Protein AF-A0AA36MGG3-F1 (afdb_monomer)

Sequence (172 aa):
MAKVTWKDVICCWPKLLTGRACCFWNVVCCPFVLCIWACSIYCCGCVRVYLNRGLYKFCCCLCRAFNCCWMYKDKDFPPEDSSLGDVKGDSAAGDRNEGQKFAGKVHWRRCIQFPLTEDDKGKKRKVQLFGDDVDSRDICQGGLGDCWLLAAIACLAEHEGAIEAVFRRQRR

Solvent-accessible surface area (backbone atoms only — not comparable to full-atom values): 11206 Å² total; per-residue (Å²): 133,85,83,82,53,75,67,66,74,68,71,32,66,81,34,50,85,73,68,69,32,58,72,69,58,40,65,73,44,40,70,58,52,51,50,51,51,49,43,47,58,55,51,50,46,49,50,51,53,52,49,52,55,48,48,55,50,49,55,50,48,51,26,59,73,68,71,52,69,85,68,90,74,55,81,93,60,44,94,49,70,78,65,69,50,84,80,66,89,55,84,70,59,70,90,62,63,94,77,77,53,82,86,65,86,84,76,86,74,58,77,87,75,55,90,59,58,59,45,101,83,71,47,67,53,72,92,65,96,64,70,97,66,72,51,45,85,77,67,74,88,68,99,61,71,50,59,72,57,53,52,53,52,30,64,38,27,76,39,87,66,50,59,64,62,76,45,88,73,76,82,127

Foldseek 3Di:
DDDDDPVLQPPCVVVQLVLNHDPVSVVVCVVVSVVVVCCCVPVVVVVVVVVVVVVVVVVVVVCVVVVNPPDDADPVQGPDVVNVPPQDDDCPPPPPDRPPDVPDDDDDDDPQPDQADADPVRHGDDDDPADPAQALVVQDDDPDPCVVVSVVVRVQSVDGCSVVVVDPDDPD

Radius of gyration: 31.39 Å; Cα contacts (8 Å, |Δi|>4): 76; chains: 1; bounding box: 64×43×87 Å

Structure (mmCIF, N/CA/C/O backbone):
data_AF-A0AA36MGG3-F1
#
_entry.id   AF-A0AA36MGG3-F1
#
loop_
_atom_site.group_PDB
_atom_site.id
_atom_site.type_symbol
_atom_site.label_atom_id
_atom_site.label_alt_id
_atom_site.label_comp_id
_atom_site.label_asym_id
_atom_site.label_entity_id
_atom_site.label_seq_id
_atom_site.pdbx_PDB_ins_code
_atom_site.Cartn_x
_atom_site.Cartn_y
_atom_site.Cartn_z
_atom_site.occupancy
_atom_site.B_iso_or_equiv
_atom_site.auth_seq_id
_atom_site.auth_comp_id
_atom_site.auth_asym_id
_atom_site.auth_atom_id
_atom_site.pdbx_PDB_model_num
ATOM 1 N N . MET A 1 1 ? 26.688 0.603 -62.521 1.00 38.88 1 MET A N 1
ATOM 2 C CA . MET A 1 1 ? 27.105 1.548 -61.461 1.00 38.88 1 MET A CA 1
ATOM 3 C C . MET A 1 1 ? 26.319 2.836 -61.651 1.00 38.88 1 MET A C 1
ATOM 5 O O . MET A 1 1 ? 26.497 3.487 -62.673 1.00 38.88 1 MET A O 1
ATOM 9 N N . ALA A 1 2 ? 25.379 3.146 -60.756 1.00 47.66 2 ALA A N 1
ATOM 10 C CA . ALA A 1 2 ? 24.594 4.377 -60.851 1.00 47.66 2 ALA A CA 1
ATOM 11 C C . ALA A 1 2 ? 25.510 5.588 -60.602 1.00 47.66 2 ALA A C 1
ATOM 13 O O . ALA A 1 2 ? 26.257 5.602 -59.624 1.00 47.66 2 ALA A O 1
ATOM 14 N N . LYS A 1 3 ? 25.490 6.577 -61.506 1.00 48.44 3 LYS A N 1
ATOM 15 C CA . LYS A 1 3 ? 26.246 7.827 -61.354 1.00 48.44 3 LYS A CA 1
ATOM 16 C C . LYS A 1 3 ? 25.627 8.622 -60.204 1.00 48.44 3 LYS A C 1
ATOM 18 O O . LYS A 1 3 ? 24.559 9.199 -60.365 1.00 48.44 3 LYS A O 1
ATOM 23 N N . VAL A 1 4 ? 26.283 8.607 -59.047 1.00 57.34 4 VAL A N 1
ATOM 24 C CA . VAL A 1 4 ? 25.894 9.403 -57.878 1.00 57.34 4 VAL A CA 1
ATOM 25 C C . VAL A 1 4 ? 26.122 10.878 -58.207 1.00 57.34 4 VAL A C 1
ATOM 27 O O . VAL A 1 4 ? 27.249 11.297 -58.469 1.00 57.34 4 VAL A O 1
ATOM 30 N N . THR A 1 5 ? 25.049 11.662 -58.242 1.00 64.94 5 THR A N 1
ATOM 31 C CA . THR A 1 5 ? 25.081 13.099 -58.525 1.00 64.94 5 THR A CA 1
ATOM 32 C C . THR A 1 5 ? 25.482 13.900 -57.281 1.00 64.94 5 THR A C 1
ATOM 34 O O . THR A 1 5 ? 25.052 13.605 -56.170 1.00 64.94 5 THR A O 1
ATOM 37 N N . TRP A 1 6 ? 26.282 14.962 -57.448 1.00 56.88 6 TRP A N 1
ATOM 38 C CA . TRP A 1 6 ? 26.816 15.796 -56.348 1.00 56.88 6 TRP A CA 1
ATOM 39 C C . TRP A 1 6 ? 25.742 16.399 -55.421 1.00 56.88 6 TRP A C 1
ATOM 41 O O . TRP A 1 6 ? 26.001 16.654 -54.246 1.00 56.88 6 TRP A O 1
ATOM 51 N N . LYS A 1 7 ? 24.516 16.584 -55.923 1.00 58.53 7 LYS A N 1
ATOM 52 C CA . LYS A 1 7 ? 23.370 17.067 -55.136 1.00 58.53 7 LYS A CA 1
ATOM 53 C C . LYS A 1 7 ? 22.864 16.028 -54.122 1.00 58.53 7 LYS A C 1
ATOM 55 O O . LYS A 1 7 ? 22.451 16.405 -53.029 1.00 58.53 7 LYS A O 1
ATOM 60 N N . ASP A 1 8 ? 22.986 14.735 -54.421 1.00 57.47 8 ASP A N 1
ATOM 61 C CA . ASP A 1 8 ? 22.569 13.652 -53.515 1.00 57.47 8 ASP A CA 1
ATOM 62 C C . ASP A 1 8 ? 23.544 13.467 -52.344 1.00 57.47 8 ASP A C 1
ATOM 64 O O . ASP A 1 8 ? 23.158 13.026 -51.261 1.00 57.47 8 ASP A O 1
ATOM 68 N N . VAL A 1 9 ? 24.808 13.854 -52.543 1.00 56.75 9 VAL A N 1
ATOM 69 C CA . VAL A 1 9 ? 25.874 13.790 -51.532 1.00 56.75 9 VAL A CA 1
ATOM 70 C C . VAL A 1 9 ? 25.679 14.849 -50.440 1.00 56.75 9 VAL A C 1
ATOM 72 O O . VAL A 1 9 ? 25.994 14.587 -49.283 1.00 56.75 9 VAL A O 1
ATOM 75 N N . ILE A 1 10 ? 25.128 16.019 -50.785 1.00 59.06 10 ILE A N 1
ATOM 76 C CA . ILE A 1 10 ? 24.996 17.172 -49.875 1.00 59.06 10 ILE A CA 1
ATOM 77 C C . ILE A 1 10 ? 23.632 17.183 -49.151 1.00 59.06 10 ILE A C 1
ATOM 79 O O . ILE A 1 10 ? 23.544 17.606 -48.001 1.00 59.06 10 ILE A O 1
ATOM 83 N N . CYS A 1 11 ? 22.563 16.657 -49.762 1.00 54.97 11 CYS A N 1
ATOM 84 C CA . CYS A 1 11 ? 21.200 16.719 -49.206 1.00 54.97 11 CYS A CA 1
ATOM 85 C C . CYS A 1 11 ? 20.811 15.580 -48.234 1.00 54.97 11 CYS A C 1
ATOM 87 O O . CYS A 1 11 ? 19.662 15.516 -47.796 1.00 54.97 11 CYS A O 1
ATOM 89 N N . CYS A 1 12 ? 21.725 14.677 -47.862 1.00 58.06 12 CYS A N 1
ATOM 90 C CA . CYS A 1 12 ? 21.404 13.510 -47.020 1.00 58.06 12 CYS A CA 1
ATOM 91 C C . CYS A 1 12 ? 21.530 13.732 -45.499 1.00 58.06 12 CYS A C 1
ATOM 93 O O . CYS A 1 12 ? 21.329 12.787 -44.735 1.00 58.06 12 CYS A O 1
ATOM 95 N N . TRP A 1 13 ? 21.805 14.955 -45.036 1.00 60.94 13 TRP A N 1
ATOM 96 C CA . TRP A 1 13 ? 22.049 15.265 -43.619 1.00 60.94 13 TRP A CA 1
ATOM 97 C C . TRP A 1 13 ? 20.954 14.786 -42.634 1.00 60.94 13 TRP A C 1
ATOM 99 O O . TRP A 1 13 ? 21.290 14.092 -41.674 1.00 60.94 13 TRP A O 1
ATOM 109 N N . PRO A 1 14 ? 19.642 15.014 -42.868 1.00 64.69 14 PRO A N 1
ATOM 110 C CA . PRO A 1 14 ? 18.600 14.487 -41.976 1.00 64.69 14 PRO A CA 1
ATOM 111 C C . PRO A 1 14 ? 18.444 12.954 -42.042 1.00 64.69 14 PRO A C 1
ATOM 113 O O . PRO A 1 14 ? 17.945 12.338 -41.101 1.00 64.69 14 PRO A O 1
ATOM 116 N N . LYS A 1 15 ? 18.893 12.308 -43.128 1.00 66.25 15 LYS A N 1
ATOM 117 C CA . LYS A 1 15 ? 18.851 10.842 -43.304 1.00 66.25 15 LYS A CA 1
ATOM 118 C C . LYS A 1 15 ? 20.060 10.129 -42.681 1.00 66.25 15 LYS A C 1
ATOM 120 O O . LYS A 1 15 ? 20.019 8.913 -42.509 1.00 66.25 15 LYS A O 1
ATOM 125 N N . LEU A 1 16 ? 21.104 10.873 -42.307 1.00 68.06 16 LEU A N 1
ATOM 126 C CA . LEU A 1 16 ? 22.310 10.364 -41.649 1.00 68.06 16 LEU A CA 1
ATOM 127 C C . LEU A 1 16 ? 22.015 9.881 -40.219 1.00 68.06 16 LEU A C 1
ATOM 129 O O . LEU A 1 16 ? 22.431 8.795 -39.829 1.00 68.06 16 LEU A O 1
ATOM 133 N N . LEU A 1 17 ? 21.211 10.644 -39.467 1.00 65.81 17 LEU A N 1
ATOM 134 C CA . LEU A 1 17 ? 20.810 10.314 -38.090 1.00 65.81 17 LEU A CA 1
ATOM 135 C C . LEU A 1 17 ? 19.947 9.045 -37.991 1.00 65.81 17 LEU A C 1
ATOM 137 O O . LEU A 1 17 ? 19.883 8.437 -36.928 1.00 65.81 17 LEU A O 1
ATOM 141 N N . THR A 1 18 ? 19.303 8.647 -39.093 1.00 69.62 18 THR A N 1
ATOM 142 C CA . THR A 1 18 ? 18.456 7.446 -39.203 1.00 69.62 18 THR A CA 1
ATOM 143 C C . THR A 1 18 ? 19.139 6.291 -39.949 1.00 69.62 18 THR A C 1
ATOM 145 O O . THR A 1 18 ? 18.503 5.270 -40.201 1.00 69.62 18 THR A O 1
ATOM 148 N N . GLY A 1 19 ? 20.420 6.437 -40.323 1.00 67.44 19 GLY A N 1
ATOM 149 C CA . GLY A 1 19 ? 21.206 5.407 -41.015 1.00 67.44 19 GLY A CA 1
ATOM 150 C C . GLY A 1 19 ? 20.820 5.161 -42.480 1.00 67.44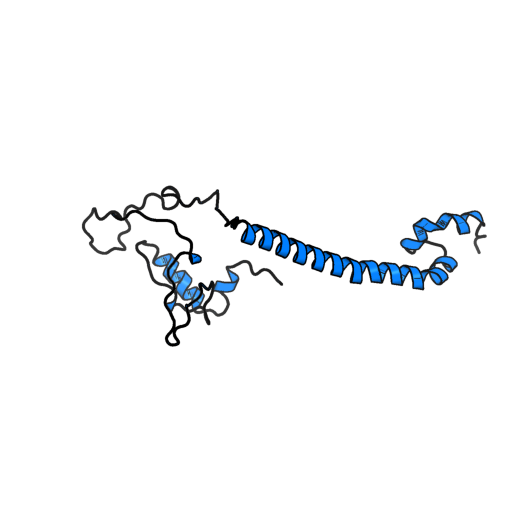 19 GLY A C 1
ATOM 151 O O . GLY A 1 19 ? 21.267 4.185 -43.078 1.00 67.44 19 GLY A O 1
ATOM 152 N N . ARG A 1 20 ? 20.004 6.030 -43.092 1.00 72.06 20 ARG A N 1
ATOM 153 C CA . ARG A 1 20 ? 19.510 5.893 -44.479 1.00 72.06 20 ARG A CA 1
ATOM 154 C C . ARG A 1 20 ? 20.278 6.754 -45.493 1.00 72.06 20 ARG A C 1
ATOM 156 O O . ARG A 1 20 ? 19.777 6.987 -46.592 1.00 72.06 20 ARG A O 1
ATOM 163 N N . ALA A 1 21 ? 21.448 7.278 -45.126 1.00 74.62 21 ALA A N 1
ATOM 164 C CA . ALA A 1 21 ? 22.308 8.029 -46.039 1.00 74.62 21 ALA A CA 1
ATOM 165 C C . ALA A 1 21 ? 23.155 7.093 -46.926 1.00 74.62 21 ALA A C 1
ATOM 167 O O . ALA A 1 21 ? 23.156 5.874 -46.763 1.00 74.62 21 ALA A O 1
ATOM 168 N N . CYS A 1 22 ? 23.878 7.664 -47.894 1.00 75.94 22 CYS A N 1
ATOM 169 C CA . CYS A 1 22 ? 24.787 6.909 -48.760 1.00 75.94 22 CYS A CA 1
ATOM 170 C C . CYS A 1 22 ? 25.844 6.139 -47.947 1.00 75.94 22 CYS A C 1
ATOM 172 O O . CYS A 1 22 ? 26.333 6.634 -46.931 1.00 75.94 22 CYS A O 1
ATOM 174 N N . CYS A 1 23 ? 26.252 4.962 -48.443 1.00 73.50 23 CYS A N 1
ATOM 175 C CA . CYS A 1 23 ? 27.165 4.039 -47.753 1.00 73.50 23 CYS A CA 1
ATOM 176 C C . CYS A 1 23 ? 28.447 4.716 -47.237 1.00 73.50 23 CYS A C 1
ATOM 178 O O . CYS A 1 23 ? 28.871 4.455 -46.117 1.00 73.50 23 CYS A O 1
ATOM 180 N N . PHE A 1 24 ? 29.026 5.628 -48.022 1.00 79.88 24 PHE A N 1
ATOM 181 C CA . PHE A 1 24 ? 30.223 6.378 -47.637 1.00 79.88 24 PHE A CA 1
ATOM 182 C C . PHE A 1 24 ? 30.004 7.245 -46.384 1.00 79.88 24 PHE A C 1
ATOM 184 O O . PHE A 1 24 ? 30.751 7.140 -45.414 1.00 79.88 24 PHE A O 1
ATOM 191 N N . TRP A 1 25 ? 28.943 8.056 -46.369 1.00 72.25 25 TRP A N 1
ATOM 192 C CA . TRP A 1 25 ? 28.625 8.941 -45.245 1.00 72.25 25 TRP A CA 1
ATOM 193 C C . TRP A 1 25 ? 28.185 8.177 -44.001 1.00 72.25 25 TRP A C 1
ATOM 195 O O . TRP A 1 25 ? 28.553 8.555 -42.892 1.00 72.25 25 TRP A O 1
ATOM 205 N N . ASN A 1 26 ? 27.460 7.070 -44.177 1.00 74.75 26 ASN A N 1
ATOM 206 C CA . ASN A 1 26 ? 27.145 6.180 -43.069 1.00 74.75 26 ASN A CA 1
ATOM 207 C C . ASN A 1 26 ? 28.424 5.625 -42.433 1.00 74.75 26 ASN A C 1
ATOM 209 O O . ASN A 1 26 ? 28.540 5.699 -41.223 1.00 74.75 26 ASN A O 1
ATOM 213 N N . VAL A 1 27 ? 29.405 5.137 -43.199 1.00 79.50 27 VAL A N 1
ATOM 214 C CA . VAL A 1 27 ? 30.647 4.577 -42.627 1.00 79.50 27 VAL A CA 1
ATOM 215 C C . VAL A 1 27 ? 31.465 5.638 -41.884 1.00 79.50 27 VAL A C 1
ATOM 217 O O . VAL A 1 27 ? 31.910 5.389 -40.766 1.00 79.50 27 VAL A O 1
ATOM 220 N N . VAL A 1 28 ? 31.618 6.834 -42.461 1.00 83.19 28 VAL A N 1
ATOM 221 C CA . VAL A 1 28 ? 32.419 7.916 -41.858 1.00 83.19 28 VAL A CA 1
ATOM 222 C C . VAL A 1 28 ? 31.752 8.496 -40.606 1.00 83.19 28 VAL A C 1
ATOM 224 O O . VAL A 1 28 ? 32.427 8.773 -39.615 1.00 83.19 28 VAL A O 1
ATOM 227 N N . CYS A 1 29 ? 30.428 8.668 -40.615 1.00 78.88 29 CYS A N 1
ATOM 228 C CA . CYS A 1 29 ? 29.705 9.296 -39.507 1.00 78.88 29 CYS A CA 1
ATOM 229 C C . CYS A 1 29 ? 29.128 8.298 -38.488 1.00 78.88 29 CYS A C 1
ATOM 231 O O . CYS A 1 29 ? 28.730 8.723 -37.405 1.00 78.88 29 CYS A O 1
ATOM 233 N N . CYS A 1 30 ? 29.120 6.993 -38.785 1.00 80.38 30 CYS A N 1
ATOM 234 C CA . CYS A 1 30 ? 28.690 5.918 -37.882 1.00 80.38 30 CYS A CA 1
ATOM 235 C C . CYS A 1 30 ? 29.298 6.011 -36.472 1.00 80.38 30 CYS A C 1
ATOM 237 O O . CYS A 1 30 ? 28.515 6.026 -35.522 1.00 80.38 30 CYS A O 1
ATOM 239 N N . PRO A 1 31 ? 30.629 6.144 -36.277 1.00 82.56 31 PRO A N 1
ATOM 240 C CA . PRO A 1 31 ? 31.199 6.173 -34.927 1.00 82.56 31 PRO A CA 1
ATOM 241 C C . PRO A 1 31 ? 30.689 7.354 -34.091 1.00 82.56 31 PRO A C 1
ATOM 243 O O . PRO A 1 31 ? 30.450 7.210 -32.897 1.00 82.56 31 PRO A O 1
ATOM 246 N N . PHE A 1 32 ? 30.442 8.510 -34.709 1.00 82.81 32 PHE A N 1
ATOM 247 C CA . PHE A 1 32 ? 29.935 9.690 -34.006 1.00 82.81 32 PHE A CA 1
ATOM 248 C C . PHE A 1 32 ? 28.430 9.599 -33.743 1.00 82.81 32 PHE A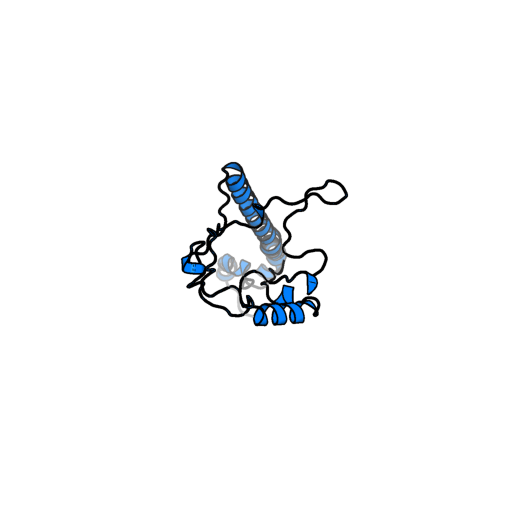 C 1
ATOM 250 O O . PHE A 1 32 ? 27.974 9.880 -32.636 1.00 82.81 32 PHE A O 1
ATOM 257 N N . VAL A 1 33 ? 27.656 9.158 -34.738 1.00 82.31 33 VAL A N 1
ATOM 258 C CA . VAL A 1 33 ? 26.201 8.999 -34.621 1.00 82.31 33 VAL A CA 1
ATOM 259 C C . VAL A 1 33 ? 25.863 7.924 -33.586 1.00 82.31 33 VAL A C 1
ATOM 261 O O . VAL A 1 33 ? 25.021 8.165 -32.724 1.00 82.31 33 VAL A O 1
ATOM 264 N N . LEU A 1 34 ? 26.557 6.782 -33.590 1.00 81.38 34 LEU A N 1
ATOM 265 C CA . LEU A 1 34 ? 26.367 5.733 -32.586 1.00 81.38 34 LEU A CA 1
ATOM 266 C C . LEU A 1 34 ? 26.719 6.209 -31.175 1.00 81.38 34 LEU A C 1
ATOM 268 O O . LEU A 1 34 ? 25.972 5.913 -30.250 1.00 81.38 34 LEU A O 1
ATOM 272 N N . CYS A 1 35 ? 27.789 6.989 -30.999 1.00 82.56 35 CYS A N 1
ATOM 273 C CA . CYS A 1 35 ? 28.125 7.571 -29.698 1.00 82.56 35 CYS A CA 1
ATOM 274 C C . CYS A 1 35 ? 27.052 8.552 -29.198 1.00 82.56 35 CYS A C 1
ATOM 276 O O . CYS A 1 35 ? 26.722 8.545 -28.013 1.00 82.56 35 CYS A O 1
ATOM 278 N N . ILE A 1 36 ? 26.459 9.357 -30.087 1.00 83.06 36 ILE A N 1
ATOM 279 C CA . ILE A 1 36 ? 25.358 10.269 -29.738 1.00 83.06 36 ILE A CA 1
ATOM 280 C C . ILE A 1 36 ? 24.105 9.481 -29.336 1.00 83.06 36 ILE A C 1
ATOM 282 O O . ILE A 1 36 ? 23.497 9.781 -28.309 1.00 83.06 36 ILE A O 1
ATOM 286 N N . TRP A 1 37 ? 23.737 8.449 -30.099 1.00 79.88 37 TRP A N 1
ATOM 287 C CA . TRP A 1 37 ? 22.597 7.588 -29.772 1.00 79.88 37 TRP A CA 1
ATOM 288 C C . TRP A 1 37 ? 22.823 6.791 -28.487 1.00 79.88 37 TRP A C 1
ATOM 290 O O . TRP A 1 37 ? 21.925 6.726 -27.652 1.00 79.88 37 TRP A O 1
ATOM 300 N N . ALA A 1 38 ? 24.024 6.252 -28.275 1.00 83.94 38 ALA A N 1
ATOM 301 C CA . ALA A 1 38 ? 24.389 5.570 -27.040 1.00 83.94 38 ALA A CA 1
ATOM 302 C C . ALA A 1 38 ? 24.311 6.525 -25.838 1.00 83.94 38 ALA A C 1
ATOM 304 O O . ALA A 1 38 ? 23.687 6.199 -24.832 1.00 83.94 38 ALA A O 1
ATOM 305 N N . CYS A 1 39 ? 24.853 7.739 -25.952 1.00 83.69 39 CYS A N 1
ATOM 306 C CA . CYS A 1 39 ? 24.745 8.750 -24.902 1.00 83.69 39 CYS A CA 1
ATOM 307 C C . CYS A 1 39 ? 23.278 9.146 -24.642 1.00 83.69 39 CYS A C 1
ATOM 309 O O . CYS A 1 39 ? 22.845 9.239 -23.496 1.00 83.69 39 CYS A O 1
ATOM 311 N N . SER A 1 40 ? 22.462 9.298 -25.685 1.00 81.56 40 SER A N 1
ATOM 312 C CA . SER A 1 40 ? 21.039 9.615 -25.534 1.00 81.56 40 SER A CA 1
ATOM 313 C C . SER A 1 40 ? 20.256 8.490 -24.842 1.00 81.56 40 SER A C 1
ATOM 315 O O . SER A 1 40 ? 19.507 8.735 -23.895 1.00 81.56 40 SER A O 1
ATOM 317 N N . ILE A 1 41 ? 20.462 7.239 -25.252 1.00 80.50 41 ILE A N 1
ATOM 318 C CA . ILE A 1 41 ? 19.741 6.088 -24.697 1.00 80.50 41 ILE A CA 1
ATOM 319 C C . ILE A 1 41 ? 20.194 5.814 -23.261 1.00 80.50 41 ILE A C 1
ATOM 321 O O . ILE A 1 41 ? 19.364 5.720 -22.356 1.00 80.50 41 ILE A O 1
ATOM 325 N N . TYR A 1 42 ? 21.505 5.720 -23.036 1.00 82.12 42 TYR A N 1
ATOM 326 C CA . TYR A 1 42 ? 22.044 5.309 -21.745 1.00 82.12 42 TYR A CA 1
ATOM 327 C C . TYR A 1 42 ? 22.187 6.484 -20.777 1.00 82.12 42 TYR A C 1
ATOM 329 O O . TYR A 1 42 ? 21.733 6.381 -19.640 1.00 82.12 42 TYR A O 1
ATOM 337 N N . CYS A 1 43 ? 22.741 7.625 -21.192 1.00 82.56 43 CYS A N 1
ATOM 338 C CA . CYS A 1 43 ? 22.951 8.753 -20.282 1.00 82.56 43 CYS A CA 1
ATOM 339 C C . CYS A 1 43 ? 21.673 9.578 -20.099 1.00 82.56 43 CYS A C 1
ATOM 341 O O . CYS A 1 43 ? 21.263 9.790 -18.959 1.00 82.56 43 CYS A O 1
ATOM 343 N N . CYS A 1 44 ? 20.986 10.002 -21.169 1.00 81.88 44 CYS A N 1
ATOM 344 C CA . CYS A 1 44 ? 19.771 10.816 -21.006 1.00 81.88 44 CYS A CA 1
ATOM 345 C C . CYS A 1 44 ? 18.604 10.013 -20.411 1.00 81.88 44 CYS A C 1
ATOM 347 O O . CYS A 1 44 ? 17.853 10.552 -19.595 1.00 81.88 44 CYS A O 1
ATOM 349 N N . GLY A 1 45 ? 18.478 8.722 -20.743 1.00 78.94 45 GLY A N 1
ATOM 350 C CA . GLY A 1 45 ? 17.518 7.819 -20.103 1.00 78.94 45 GLY A CA 1
ATOM 351 C C . GLY A 1 45 ? 17.751 7.695 -18.593 1.00 78.94 45 GLY A C 1
ATOM 352 O O . GLY A 1 45 ? 16.828 7.921 -17.805 1.00 78.94 45 GLY A O 1
ATOM 353 N N . CYS A 1 46 ? 18.995 7.431 -18.174 1.00 81.56 46 CYS A N 1
ATOM 354 C CA . CYS A 1 46 ? 19.349 7.368 -16.754 1.00 81.56 46 CYS A CA 1
ATOM 355 C C . CYS A 1 46 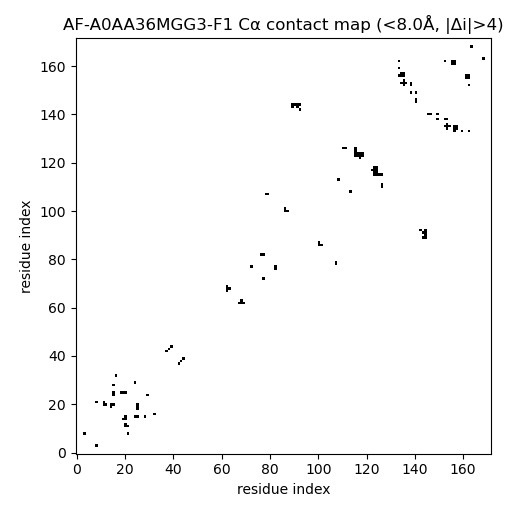? 19.109 8.708 -16.050 1.00 81.56 46 CYS A C 1
ATOM 357 O O . CYS A 1 46 ? 18.447 8.746 -15.013 1.00 81.56 46 CYS A O 1
ATOM 359 N N . VAL A 1 47 ? 19.574 9.818 -16.630 1.00 86.44 47 VAL A N 1
ATOM 360 C CA . VAL A 1 47 ? 19.384 11.166 -16.071 1.00 86.44 47 VAL A CA 1
ATOM 361 C C . VAL A 1 47 ? 17.898 11.479 -15.892 1.00 86.44 47 VAL A C 1
ATOM 363 O O . VAL A 1 47 ? 17.513 11.965 -14.833 1.00 86.44 47 VAL A O 1
ATOM 366 N N . ARG A 1 48 ? 17.033 11.127 -16.851 1.00 83.69 48 ARG A N 1
ATOM 367 C CA . ARG A 1 48 ? 15.579 11.311 -16.722 1.00 83.69 48 ARG A CA 1
ATOM 368 C C . ARG A 1 48 ? 14.990 10.520 -15.552 1.00 83.69 48 ARG A C 1
ATOM 370 O O . ARG A 1 48 ? 14.144 11.045 -14.831 1.00 83.69 48 ARG A O 1
ATOM 377 N N . VAL A 1 49 ? 15.435 9.282 -15.330 1.00 81.81 49 VAL A N 1
ATOM 378 C CA . VAL A 1 49 ? 14.991 8.467 -14.185 1.00 81.81 49 VAL A CA 1
ATOM 379 C C . VAL A 1 49 ? 15.455 9.081 -12.863 1.00 81.81 49 VAL A C 1
ATOM 381 O O . VAL A 1 49 ? 14.657 9.185 -11.929 1.00 81.81 49 VAL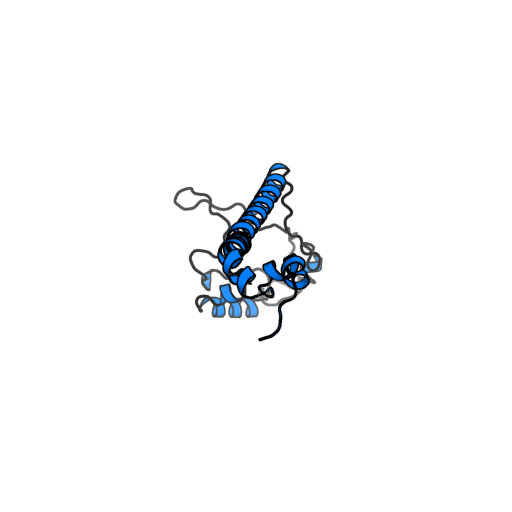 A O 1
ATOM 384 N N . TYR A 1 50 ? 16.709 9.531 -12.780 1.00 84.25 50 TYR A N 1
ATOM 385 C CA . TYR A 1 50 ? 17.234 10.188 -11.581 1.00 84.25 50 TYR A CA 1
ATOM 386 C C . TYR A 1 50 ? 16.545 11.524 -11.300 1.00 84.25 50 TYR A C 1
ATOM 388 O O . TYR A 1 50 ? 16.190 11.781 -10.151 1.00 84.25 50 TYR A O 1
ATOM 396 N N . LEU A 1 51 ? 16.278 12.332 -12.329 1.00 85.50 51 LEU A N 1
ATOM 397 C CA . LEU A 1 51 ? 15.528 13.580 -12.202 1.00 85.50 51 LEU A CA 1
ATOM 398 C C . LEU A 1 51 ? 14.096 13.322 -11.738 1.00 85.50 51 LEU A C 1
ATOM 400 O O . LEU A 1 51 ? 13.661 13.950 -10.781 1.00 85.50 51 LEU A O 1
ATOM 404 N N . ASN A 1 52 ? 13.386 12.354 -12.324 1.00 79.00 52 ASN A N 1
ATOM 405 C CA . ASN A 1 52 ? 12.039 12.000 -11.872 1.00 79.00 52 ASN A CA 1
ATOM 406 C C . ASN A 1 52 ? 12.041 11.542 -10.406 1.00 79.00 52 ASN A C 1
ATOM 408 O O . ASN A 1 52 ? 11.259 12.048 -9.604 1.00 79.00 52 ASN A O 1
ATOM 412 N N . ARG A 1 53 ? 12.950 10.638 -10.017 1.00 80.44 53 ARG A N 1
ATOM 413 C CA . ARG A 1 53 ? 13.079 10.182 -8.619 1.00 80.44 53 ARG A CA 1
ATOM 414 C C . ARG A 1 53 ? 13.436 11.330 -7.667 1.00 80.44 53 ARG A C 1
ATOM 416 O O . ARG A 1 53 ? 12.895 11.398 -6.564 1.00 80.44 53 ARG A O 1
ATOM 423 N N . GLY A 1 54 ? 14.318 12.234 -8.093 1.00 76.81 54 GLY A N 1
ATOM 424 C CA . GLY A 1 54 ? 14.713 13.426 -7.345 1.00 76.81 54 GLY A CA 1
ATOM 425 C C . GLY A 1 54 ? 13.564 14.415 -7.165 1.00 76.81 54 GLY A C 1
ATOM 426 O O . GLY A 1 54 ? 13.337 14.872 -6.049 1.00 76.81 54 GLY A O 1
ATOM 427 N N . LEU A 1 55 ? 12.786 14.672 -8.219 1.00 77.44 55 LEU A N 1
ATOM 428 C CA . LEU A 1 55 ? 11.605 15.537 -8.185 1.00 77.44 55 LEU A CA 1
ATOM 429 C C . LEU A 1 55 ? 10.519 14.970 -7.271 1.00 77.44 55 LEU A C 1
ATOM 431 O O . LEU A 1 55 ? 10.012 15.701 -6.427 1.00 77.44 55 LEU A O 1
ATOM 435 N N . TYR A 1 56 ? 10.222 13.668 -7.343 1.00 66.44 56 TYR A N 1
ATOM 436 C CA . TYR A 1 56 ? 9.290 13.036 -6.400 1.00 66.44 56 TYR A CA 1
ATOM 437 C C . TYR A 1 56 ? 9.757 13.188 -4.952 1.00 66.44 56 TYR A C 1
ATOM 439 O O . TYR A 1 56 ? 8.955 13.508 -4.076 1.00 66.44 56 TYR A O 1
ATOM 447 N N . LYS A 1 57 ? 11.057 13.014 -4.689 1.00 67.38 57 LYS A N 1
ATOM 448 C CA . LYS A 1 57 ? 11.620 13.184 -3.345 1.00 67.38 57 LYS A CA 1
ATOM 449 C C . LYS A 1 57 ? 11.573 14.643 -2.889 1.00 67.38 57 LYS A C 1
ATOM 451 O O . LYS A 1 57 ? 11.227 14.894 -1.742 1.00 67.38 57 LYS A O 1
ATOM 456 N N . PHE A 1 58 ? 11.861 15.595 -3.773 1.00 70.69 58 PHE A N 1
ATOM 457 C CA . PHE A 1 58 ? 11.815 17.028 -3.483 1.00 70.69 58 PHE A CA 1
ATOM 458 C C . PHE A 1 58 ? 10.385 17.519 -3.230 1.00 70.69 58 PHE A C 1
ATOM 460 O O . PHE A 1 58 ? 10.132 18.140 -2.202 1.00 70.69 58 PHE A O 1
ATOM 467 N N . CYS A 1 59 ? 9.431 17.158 -4.090 1.00 64.69 59 CYS A N 1
ATOM 468 C CA . CYS A 1 59 ? 8.013 17.443 -3.881 1.00 64.69 59 CYS A CA 1
ATOM 469 C C . CYS A 1 59 ? 7.508 16.807 -2.578 1.00 64.69 59 CYS A C 1
ATOM 471 O O . CYS A 1 59 ? 6.826 17.468 -1.803 1.00 64.69 59 CYS A O 1
ATOM 473 N N . CYS A 1 60 ? 7.910 15.571 -2.269 1.00 61.88 60 CYS A N 1
ATOM 474 C CA . CYS A 1 60 ? 7.543 14.920 -1.012 1.00 61.88 60 CYS A CA 1
ATOM 475 C C . CYS A 1 60 ? 8.209 15.575 0.218 1.00 61.88 60 CYS A C 1
ATOM 477 O O . CYS A 1 60 ? 7.595 15.634 1.283 1.00 61.88 60 CYS A O 1
ATOM 479 N N . CYS A 1 61 ? 9.436 16.097 0.089 1.00 62.09 61 CYS A N 1
ATOM 480 C CA . CYS A 1 61 ? 10.116 16.867 1.136 1.00 62.09 61 CYS A CA 1
ATOM 481 C C . CYS A 1 61 ? 9.435 18.215 1.387 1.00 62.09 61 CYS A C 1
ATOM 483 O O . CYS A 1 61 ? 9.245 18.574 2.545 1.00 62.09 61 CYS A O 1
ATOM 485 N N . LEU A 1 62 ? 9.019 18.929 0.336 1.00 63.88 62 LEU A N 1
ATOM 486 C CA . LEU A 1 62 ? 8.232 20.156 0.469 1.00 63.88 62 LEU A CA 1
ATOM 487 C C . LEU A 1 62 ? 6.878 19.865 1.127 1.00 63.88 62 LEU A C 1
ATOM 489 O O . LEU A 1 62 ? 6.516 20.527 2.094 1.00 63.88 62 LEU A O 1
ATOM 493 N N . CYS A 1 63 ? 6.176 18.811 0.707 1.00 60.31 63 CYS A N 1
ATOM 494 C CA . CYS A 1 63 ? 4.947 18.364 1.366 1.00 60.31 63 CYS A CA 1
ATOM 495 C C . CYS A 1 63 ? 5.160 18.044 2.856 1.00 60.31 63 CYS A C 1
ATOM 497 O O . CYS A 1 63 ? 4.328 18.407 3.685 1.00 60.31 63 CYS A O 1
ATOM 499 N N . ARG A 1 64 ? 6.289 17.422 3.221 1.00 59.09 64 ARG A N 1
ATOM 500 C CA . ARG A 1 64 ? 6.641 17.139 4.622 1.00 59.09 64 ARG A CA 1
ATOM 501 C C . ARG A 1 64 ? 7.007 18.404 5.409 1.00 59.09 64 ARG A C 1
ATOM 503 O O . ARG A 1 64 ? 6.657 18.488 6.580 1.00 59.09 64 ARG A O 1
ATOM 510 N N . ALA A 1 65 ? 7.670 19.377 4.781 1.00 60.69 65 ALA A N 1
ATOM 511 C CA . ALA A 1 65 ? 8.048 20.654 5.392 1.00 60.69 65 ALA A CA 1
ATOM 512 C C . ALA A 1 65 ? 6.836 21.563 5.662 1.00 60.69 65 ALA A C 1
ATOM 514 O O . ALA A 1 65 ? 6.779 22.214 6.699 1.00 60.69 65 ALA A O 1
ATOM 515 N N . PHE A 1 66 ? 5.835 21.552 4.777 1.00 59.81 66 PHE A N 1
ATOM 516 C CA . PHE A 1 66 ? 4.586 22.307 4.942 1.00 59.81 66 PHE A CA 1
ATOM 517 C C . PHE A 1 66 ? 3.487 21.531 5.688 1.00 59.81 66 PHE A C 1
ATOM 519 O O . PHE A 1 66 ? 2.334 21.954 5.694 1.00 59.81 66 PHE A O 1
ATOM 526 N N . ASN A 1 67 ? 3.816 20.383 6.299 1.00 52.56 67 ASN A N 1
ATOM 527 C CA . ASN A 1 67 ? 2.862 19.486 6.970 1.00 52.56 67 ASN A CA 1
ATOM 528 C C . ASN A 1 67 ? 1.662 19.077 6.083 1.00 52.56 67 ASN A C 1
ATOM 530 O O . ASN A 1 67 ? 0.612 18.651 6.560 1.00 52.56 67 ASN A O 1
ATOM 534 N N . CYS A 1 68 ? 1.828 19.187 4.766 1.00 52.25 68 CYS A N 1
ATOM 535 C CA . CYS A 1 68 ? 0.840 18.880 3.748 1.00 52.25 68 CYS A CA 1
ATOM 536 C C . CYS A 1 68 ? 1.089 17.450 3.255 1.00 52.25 68 CYS A C 1
ATOM 538 O O . CYS A 1 68 ? 1.414 17.195 2.096 1.00 52.25 68 CYS A O 1
ATOM 540 N N . CYS A 1 69 ? 1.006 16.486 4.172 1.00 56.22 69 CYS A N 1
ATOM 541 C CA . CYS A 1 69 ? 0.966 15.078 3.807 1.00 56.22 69 CYS A CA 1
ATOM 542 C C . CYS A 1 69 ? -0.381 14.824 3.125 1.00 56.22 69 CYS A C 1
ATOM 544 O O . CYS A 1 69 ? -1.390 14.641 3.807 1.00 56.22 69 CYS A O 1
ATOM 546 N N . TRP A 1 70 ? -0.412 14.825 1.790 1.00 65.19 70 TRP A N 1
ATOM 547 C CA . TRP A 1 70 ? -1.587 14.399 1.033 1.00 65.19 70 TRP A CA 1
ATOM 548 C C . TRP A 1 70 ? -1.797 12.901 1.266 1.00 65.19 70 TRP A C 1
ATOM 550 O O . TRP A 1 70 ? -1.316 12.042 0.534 1.00 65.19 70 TRP A O 1
ATOM 560 N N . MET A 1 71 ? -2.477 12.580 2.361 1.00 77.19 71 MET A N 1
ATOM 561 C CA . MET A 1 71 ? -2.878 11.219 2.659 1.00 77.19 71 MET A CA 1
ATOM 562 C C . MET A 1 71 ? -4.086 10.890 1.798 1.00 77.19 71 MET A C 1
ATOM 564 O O . MET A 1 71 ? -5.061 11.644 1.781 1.00 77.19 71 MET A O 1
ATOM 568 N N . TYR A 1 72 ? -4.021 9.757 1.106 1.00 8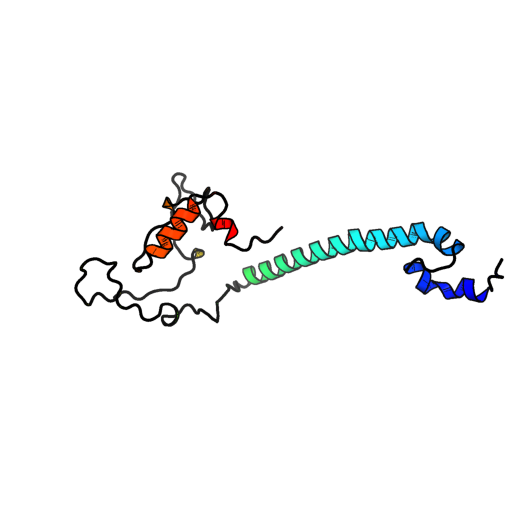5.56 72 TYR A N 1
ATOM 569 C CA . TYR A 1 72 ? -5.108 9.310 0.249 1.00 85.56 72 TYR A CA 1
ATOM 570 C C . TYR A 1 72 ? -6.417 9.210 1.045 1.00 85.56 72 TYR A C 1
ATOM 572 O O . TYR A 1 72 ? -6.463 8.583 2.113 1.00 85.56 72 TYR A O 1
ATOM 580 N N . LYS A 1 73 ? -7.454 9.888 0.551 1.00 87.69 73 LYS A N 1
ATOM 581 C CA . LYS A 1 73 ? -8.841 9.752 0.993 1.00 87.69 73 LYS A CA 1
ATOM 582 C C . LYS A 1 73 ? -9.602 9.165 -0.181 1.00 87.69 73 LYS A C 1
ATOM 584 O O . LYS A 1 73 ? -9.617 9.775 -1.251 1.00 87.69 73 LYS A O 1
ATOM 589 N N . ASP A 1 74 ? -10.163 7.990 0.038 1.00 90.88 74 ASP A N 1
ATOM 590 C CA . ASP A 1 74 ? -11.019 7.345 -0.937 1.00 90.88 74 ASP A CA 1
ATOM 591 C C . ASP A 1 74 ? -12.327 8.142 -1.052 1.00 90.88 74 ASP A C 1
ATOM 593 O O . ASP A 1 74 ? -12.891 8.565 -0.040 1.00 90.88 74 ASP A O 1
ATOM 597 N N . LYS A 1 75 ? -12.738 8.434 -2.287 1.00 92.56 75 LYS A N 1
ATOM 598 C CA . LYS A 1 75 ? -13.986 9.152 -2.575 1.00 92.56 75 LYS A CA 1
ATOM 599 C C . LYS A 1 75 ? -15.156 8.191 -2.742 1.00 92.56 75 LYS A C 1
ATOM 601 O O . LYS A 1 75 ? -16.281 8.590 -2.463 1.00 92.56 75 LYS A O 1
ATOM 606 N N . ASP A 1 76 ? -14.876 6.969 -3.186 1.00 94.75 76 ASP A N 1
ATOM 607 C CA . ASP A 1 76 ? -15.877 5.935 -3.423 1.00 94.75 76 ASP A CA 1
ATOM 608 C C . ASP A 1 76 ? -16.214 5.208 -2.109 1.00 94.75 76 ASP A C 1
ATOM 610 O O . ASP A 1 76 ? -17.328 4.719 -1.940 1.00 94.75 76 ASP A O 1
ATOM 614 N N . PHE A 1 77 ? -15.283 5.209 -1.144 1.00 92.62 77 PHE A N 1
ATOM 615 C CA . PHE A 1 77 ? -15.471 4.662 0.204 1.00 92.62 77 PHE A CA 1
ATOM 616 C C . PHE A 1 77 ? -14.973 5.636 1.299 1.00 92.62 77 PHE A C 1
ATOM 618 O O . PHE A 1 77 ? -13.874 5.472 1.845 1.00 92.62 77 PHE A O 1
ATOM 625 N N . PRO A 1 78 ? -15.732 6.708 1.608 1.00 92.56 78 PRO A N 1
ATOM 626 C CA . PRO A 1 78 ? -15.304 7.743 2.549 1.00 92.56 78 PRO A CA 1
A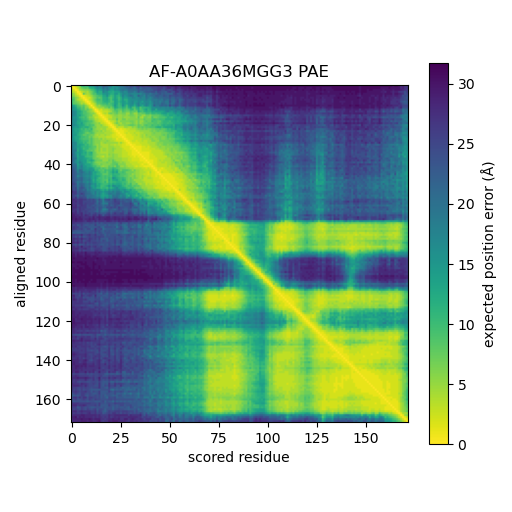TOM 627 C C . PRO A 1 78 ? -15.267 7.239 4.007 1.00 92.56 78 PRO A C 1
ATOM 629 O O . PRO A 1 78 ? -15.969 6.296 4.359 1.00 92.56 78 PRO A O 1
ATOM 632 N N . PRO A 1 79 ? -14.486 7.865 4.906 1.00 91.00 79 PRO A N 1
ATOM 633 C CA . PRO A 1 79 ? -14.415 7.495 6.324 1.00 91.00 79 PRO A CA 1
ATOM 634 C C . PRO A 1 79 ? -15.625 8.033 7.115 1.00 91.00 79 PRO A C 1
ATOM 636 O O . PRO A 1 79 ? -15.476 8.866 8.011 1.00 91.00 79 PRO A O 1
ATOM 639 N N . GLU A 1 80 ? -16.825 7.597 6.742 1.00 88.62 80 GLU A N 1
ATOM 640 C CA . GLU A 1 80 ? -18.117 8.018 7.294 1.00 88.62 80 GLU A CA 1
ATOM 641 C C . GLU A 1 80 ? -18.981 6.791 7.622 1.00 88.62 80 GLU A C 1
ATOM 643 O O . GLU A 1 80 ? -18.707 5.686 7.156 1.00 88.62 80 GLU A O 1
ATOM 648 N N . ASP A 1 81 ? -20.032 6.971 8.426 1.00 84.25 81 ASP A N 1
ATOM 649 C CA . ASP A 1 81 ? -20.914 5.872 8.858 1.00 84.25 81 ASP A CA 1
ATOM 650 C C . ASP A 1 81 ? -21.636 5.196 7.677 1.00 84.25 81 ASP A C 1
ATOM 652 O O . ASP A 1 81 ? -21.960 4.013 7.744 1.00 84.25 81 ASP A O 1
ATOM 656 N N . SER A 1 82 ? -21.813 5.908 6.558 1.00 85.81 82 SER A N 1
ATOM 657 C CA . SER A 1 82 ? -22.341 5.362 5.300 1.00 85.81 82 SER A CA 1
ATOM 658 C C . SER A 1 82 ? -21.511 4.194 4.757 1.00 85.81 82 SER A C 1
ATOM 660 O O . SER A 1 82 ? -22.072 3.266 4.181 1.00 85.81 82 SER A O 1
ATOM 662 N N . SER A 1 83 ? -20.197 4.202 4.991 1.00 89.44 83 SER A N 1
ATOM 663 C CA . SER A 1 83 ? -19.277 3.139 4.571 1.00 89.44 83 SER A CA 1
ATOM 664 C C . SER A 1 83 ? -19.314 1.912 5.485 1.00 89.44 83 SER A C 1
ATOM 666 O O . SER A 1 83 ? -18.905 0.833 5.068 1.00 89.44 83 SER A O 1
ATOM 668 N N . LEU A 1 84 ? -19.813 2.046 6.720 1.00 83.12 84 LEU A N 1
ATOM 669 C CA . LEU A 1 84 ? -20.061 0.900 7.608 1.00 83.12 84 LEU A CA 1
ATOM 670 C C . LEU A 1 84 ? -21.345 0.149 7.226 1.00 83.12 84 LEU A C 1
ATOM 672 O O . LEU A 1 84 ? -21.488 -1.024 7.560 1.00 83.12 84 LEU A O 1
ATOM 676 N N . GLY A 1 85 ? -22.259 0.819 6.519 1.00 78.75 85 GLY A N 1
ATOM 677 C CA . GLY A 1 85 ? -23.573 0.290 6.175 1.00 78.75 85 GLY A CA 1
ATOM 678 C C . GLY A 1 85 ? -24.518 0.212 7.377 1.00 78.75 85 GLY A C 1
ATOM 679 O O . GLY A 1 85 ? -24.256 0.752 8.455 1.00 78.75 85 GLY A O 1
ATOM 680 N N . ASP A 1 86 ? -25.646 -0.472 7.193 1.00 70.75 86 ASP A N 1
ATOM 681 C CA . ASP A 1 86 ? -26.574 -0.758 8.284 1.00 70.75 86 ASP A CA 1
ATOM 682 C C . ASP A 1 86 ? -25.978 -1.845 9.188 1.00 70.75 86 ASP A C 1
ATOM 684 O O . ASP A 1 86 ? -26.199 -3.037 8.982 1.00 70.75 86 ASP A O 1
ATOM 688 N N . VAL A 1 87 ? -25.222 -1.428 10.209 1.00 62.69 87 VAL A N 1
ATOM 689 C CA . VAL A 1 87 ? -24.652 -2.311 11.243 1.00 62.69 87 VAL A CA 1
ATOM 690 C C . VAL A 1 87 ? -25.777 -2.826 12.155 1.00 62.69 87 VAL A C 1
ATOM 692 O O . VAL A 1 87 ? -25.953 -2.395 13.297 1.00 62.69 87 VAL A O 1
ATOM 695 N N . LYS A 1 88 ? -26.621 -3.708 11.618 1.00 54.00 88 LYS A N 1
ATOM 696 C CA . LYS A 1 88 ? -27.705 -4.392 12.322 1.00 54.00 88 LYS A CA 1
ATOM 697 C C . LYS A 1 88 ? -27.577 -5.891 12.099 1.00 54.00 88 LYS A C 1
ATOM 699 O O . LYS A 1 88 ? -27.631 -6.339 10.965 1.00 54.00 88 LYS A O 1
ATOM 704 N N . GLY A 1 89 ? -27.548 -6.633 13.203 1.00 55.66 89 GLY A N 1
ATOM 705 C CA . GLY A 1 89 ? -27.912 -8.044 13.234 1.00 55.66 89 GLY A CA 1
ATOM 706 C C . GLY A 1 89 ? -26.981 -8.968 12.461 1.00 55.66 89 GLY A C 1
ATOM 707 O O . GLY A 1 89 ? -27.265 -9.342 11.331 1.00 55.66 89 GLY A O 1
ATOM 708 N N . ASP A 1 90 ? -25.955 -9.463 13.134 1.00 48.09 90 ASP A N 1
ATOM 709 C CA . ASP A 1 90 ? -25.351 -10.744 12.813 1.00 48.09 90 ASP A CA 1
ATOM 710 C C . ASP A 1 90 ? -25.254 -11.601 14.081 1.00 48.09 90 ASP A C 1
ATOM 712 O O . ASP A 1 90 ? -24.639 -11.258 15.089 1.00 48.09 90 ASP A O 1
ATOM 716 N N . SER A 1 91 ? -25.906 -12.761 14.027 1.00 47.81 91 SER A N 1
ATOM 717 C CA . SER A 1 91 ? -26.030 -13.754 15.102 1.00 47.81 91 SER A CA 1
ATOM 718 C C . SER A 1 91 ? -24.703 -14.418 15.517 1.00 47.81 91 SER A C 1
ATOM 720 O O . SER A 1 91 ? -24.714 -15.432 16.207 1.00 47.81 91 SER A O 1
ATOM 722 N N . ALA A 1 92 ? -23.554 -13.878 15.099 1.00 44.38 92 ALA A N 1
ATOM 723 C CA . ALA A 1 92 ? -22.227 -14.353 15.490 1.00 44.38 92 ALA A CA 1
ATOM 724 C C . ALA A 1 92 ? -21.801 -13.836 16.878 1.00 44.38 92 ALA A C 1
ATOM 726 O O . ALA A 1 92 ? -20.922 -14.416 17.515 1.00 44.38 92 ALA A O 1
ATOM 727 N N . ALA A 1 93 ? -22.454 -12.787 17.387 1.00 43.69 93 ALA A N 1
ATOM 728 C CA . ALA A 1 93 ? -22.418 -12.441 18.801 1.00 43.69 93 ALA A CA 1
ATOM 729 C C . ALA A 1 93 ? -23.479 -13.278 19.527 1.00 43.69 93 ALA A C 1
ATOM 731 O O . ALA A 1 93 ? -24.628 -12.856 19.634 1.00 43.69 93 ALA A O 1
ATOM 732 N N . GLY A 1 94 ? -23.112 -14.482 19.978 1.00 41.22 94 GLY A N 1
ATOM 733 C CA . GLY A 1 94 ? -24.024 -15.368 20.708 1.00 41.22 94 GLY A CA 1
ATOM 734 C C . GLY A 1 94 ? -24.833 -14.618 21.770 1.00 41.22 94 GLY A C 1
ATOM 735 O O . GLY A 1 94 ? -24.249 -13.862 22.543 1.00 41.22 94 GLY A O 1
ATOM 736 N N . ASP A 1 95 ? -26.159 -14.792 21.743 1.00 41.72 95 ASP A N 1
ATOM 737 C CA . ASP A 1 95 ? -27.157 -14.382 22.749 1.00 41.72 95 ASP A CA 1
ATOM 738 C C . ASP A 1 95 ? -26.868 -13.092 23.540 1.00 41.72 95 ASP A C 1
ATOM 740 O O . ASP A 1 95 ? -27.171 -12.962 24.729 1.00 41.72 95 ASP A O 1
ATOM 744 N N . ARG A 1 96 ? -26.324 -12.062 22.885 1.00 47.28 96 ARG A N 1
ATOM 745 C CA . ARG A 1 96 ? -26.413 -10.708 23.428 1.00 47.28 96 ARG A CA 1
ATOM 746 C C . ARG A 1 96 ? -27.808 -10.218 23.091 1.00 47.28 96 ARG A C 1
ATOM 748 O O . ARG A 1 96 ? -28.065 -9.915 21.932 1.00 47.28 96 ARG A O 1
ATOM 755 N N . ASN A 1 97 ? -28.678 -10.203 24.107 1.00 43.62 97 ASN A N 1
ATOM 756 C CA . ASN A 1 97 ? -30.050 -9.683 24.086 1.00 43.62 97 ASN A CA 1
ATOM 757 C C . ASN A 1 97 ? -30.300 -8.725 22.914 1.00 43.62 97 ASN A C 1
ATOM 759 O O . ASN A 1 97 ? -29.607 -7.706 22.797 1.00 43.62 97 ASN A O 1
ATOM 763 N N . GLU A 1 98 ? -31.290 -9.068 22.083 1.00 40.91 98 GLU A N 1
ATOM 764 C CA . GLU A 1 98 ? -31.808 -8.269 20.971 1.00 40.91 98 GLU A CA 1
ATOM 765 C C . GLU A 1 98 ? -31.805 -6.774 21.327 1.00 40.91 98 GLU A C 1
ATOM 767 O O . GLU A 1 98 ? -32.661 -6.291 22.066 1.00 40.91 98 GLU A O 1
ATOM 772 N N . GLY A 1 99 ? -30.807 -6.023 20.851 1.00 42.25 99 GLY A N 1
ATOM 773 C CA . GLY A 1 99 ? -30.742 -4.582 21.108 1.00 42.25 99 GLY A CA 1
ATOM 774 C C . GLY A 1 99 ? -29.389 -3.996 21.487 1.00 42.25 99 GLY A C 1
ATOM 775 O O . GLY A 1 99 ? -29.280 -2.768 21.484 1.00 42.25 99 GLY A O 1
ATOM 776 N N . GLN A 1 100 ? -28.334 -4.785 21.724 1.00 45.12 100 GLN A N 1
ATOM 777 C CA . GLN A 1 100 ? -26.978 -4.220 21.764 1.00 45.12 100 GLN A CA 1
ATOM 778 C C . GLN A 1 100 ? -26.487 -3.906 20.343 1.00 45.12 100 GLN A C 1
ATOM 780 O O . GLN A 1 100 ? -25.580 -4.536 19.809 1.00 45.12 100 GLN A O 1
ATOM 785 N N . LYS A 1 101 ? -27.089 -2.872 19.736 1.00 48.47 101 LYS A N 1
ATOM 786 C CA . LYS A 1 101 ? -26.433 -2.069 18.698 1.00 48.47 101 LYS A CA 1
ATOM 787 C C . LYS A 1 101 ? -25.021 -1.763 19.192 1.00 48.47 101 LYS A C 1
ATOM 789 O O . LYS A 1 101 ? -24.851 -1.525 20.389 1.00 48.47 101 LYS A O 1
ATOM 794 N N . PHE A 1 102 ? -24.032 -1.724 18.302 1.00 53.31 102 PHE A N 1
ATOM 795 C CA . PHE A 1 102 ? -22.755 -1.076 18.598 1.00 53.31 102 PHE A CA 1
ATOM 796 C C . PHE A 1 102 ? -23.057 0.317 19.181 1.00 53.31 102 PHE A C 1
ATOM 798 O O . PHE A 1 102 ? -23.403 1.247 18.463 1.00 53.31 102 PHE A O 1
ATOM 805 N N . ALA A 1 103 ? -23.037 0.435 20.511 1.00 49.00 103 ALA A N 1
ATOM 806 C CA . ALA A 1 103 ? -23.472 1.635 21.226 1.00 49.00 103 ALA A CA 1
ATOM 807 C C . ALA A 1 103 ? -22.348 2.680 21.300 1.00 49.00 103 ALA A C 1
ATOM 809 O O . ALA A 1 103 ? -22.529 3.770 21.840 1.00 49.00 103 ALA A O 1
ATOM 810 N N . GLY A 1 104 ? -21.168 2.332 20.779 1.00 61.31 104 GLY A N 1
ATOM 811 C CA . GLY A 1 104 ? -19.994 3.184 20.735 1.00 61.31 104 GLY A CA 1
ATOM 812 C C . GLY A 1 104 ? -19.906 3.964 19.429 1.00 61.31 104 GLY A C 1
ATOM 813 O O . GLY A 1 104 ? -20.128 3.429 18.347 1.00 61.31 104 GLY A O 1
ATOM 814 N N . LYS A 1 105 ? -19.515 5.234 19.537 1.00 72.19 105 LYS A N 1
ATOM 815 C CA . LYS A 1 105 ? -19.151 6.069 18.392 1.00 72.19 105 LYS A CA 1
ATOM 816 C C . LYS A 1 105 ? -17.887 5.511 17.729 1.00 72.19 105 LYS A C 1
ATOM 818 O O . LYS A 1 105 ? -16.838 5.440 18.371 1.00 72.19 105 LYS A O 1
ATOM 823 N N . VAL A 1 106 ? -17.972 5.138 16.453 1.00 82.69 106 VAL A N 1
ATOM 824 C CA . VAL A 1 106 ? -16.807 4.708 15.667 1.00 82.69 106 VAL A CA 1
ATOM 825 C C . VAL A 1 106 ? -15.995 5.936 15.256 1.00 82.69 106 VAL A C 1
ATOM 827 O O . VAL A 1 106 ? -16.532 6.958 14.833 1.00 82.69 106 VAL A O 1
ATOM 830 N N . HIS A 1 107 ? -14.673 5.852 15.404 1.00 87.88 107 HIS A N 1
ATOM 831 C CA . HIS A 1 107 ? -13.749 6.905 15.000 1.00 87.88 107 HIS A CA 1
ATOM 832 C C . HIS A 1 107 ? -12.765 6.370 13.964 1.00 87.88 107 HIS A C 1
ATOM 834 O O . HIS A 1 107 ? -11.890 5.567 14.283 1.00 87.88 107 HIS A O 1
ATOM 840 N N . TRP A 1 108 ? -12.862 6.876 12.739 1.00 89.06 108 TRP A N 1
ATOM 841 C CA . TRP A 1 108 ? -11.938 6.542 11.663 1.00 89.06 108 TRP A CA 1
ATOM 842 C C . TRP A 1 108 ? -10.541 7.100 11.948 1.00 89.06 108 TRP A C 1
ATOM 844 O O . TRP A 1 108 ? -10.335 8.315 12.023 1.00 89.06 108 TRP A O 1
ATOM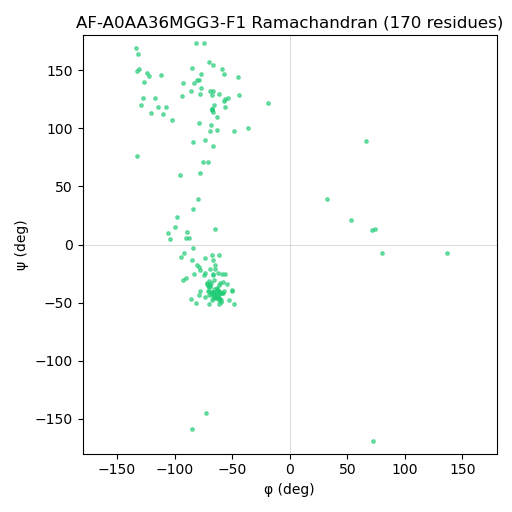 854 N N . ARG A 1 109 ? -9.564 6.206 12.108 1.00 90.50 109 ARG A N 1
ATOM 855 C CA . ARG A 1 109 ? -8.150 6.544 12.312 1.00 90.50 109 ARG A CA 1
ATOM 856 C C . ARG A 1 109 ? -7.270 5.709 11.399 1.00 90.50 109 ARG A C 1
ATOM 858 O O . ARG A 1 109 ? -7.590 4.574 11.066 1.00 90.50 109 ARG A O 1
ATOM 865 N N . ARG A 1 110 ? -6.132 6.270 11.000 1.00 88.81 110 ARG A N 1
ATOM 866 C CA . ARG A 1 110 ? -5.109 5.544 10.233 1.00 88.81 110 ARG A CA 1
ATOM 867 C C . ARG A 1 110 ? -4.193 4.777 11.175 1.00 88.81 110 ARG A C 1
ATOM 869 O O . ARG A 1 110 ? -3.923 5.257 12.272 1.00 88.81 110 ARG A O 1
ATOM 876 N N . CYS A 1 111 ? -3.610 3.674 10.707 1.00 86.75 111 CYS A N 1
ATOM 877 C CA . CYS A 1 111 ? -2.692 2.843 11.497 1.00 86.75 111 CYS A CA 1
ATOM 878 C C . CYS A 1 111 ? -1.567 3.655 12.169 1.00 86.75 111 CYS A C 1
ATOM 880 O O . CYS A 1 111 ? -1.253 3.437 13.332 1.00 86.75 111 CYS A O 1
ATOM 882 N N . ILE A 1 112 ? -1.013 4.661 11.480 1.00 84.56 112 ILE A N 1
ATOM 883 C CA . ILE A 1 112 ? 0.070 5.512 12.012 1.00 84.56 112 ILE A CA 1
ATOM 884 C C . ILE A 1 112 ? -0.337 6.407 13.195 1.00 84.56 112 ILE A C 1
ATOM 886 O O . ILE A 1 112 ? 0.526 7.015 13.818 1.00 84.56 112 ILE A O 1
ATOM 890 N N . GLN A 1 113 ? -1.637 6.555 13.459 1.00 85.81 113 GLN A N 1
ATOM 891 C CA . GLN A 1 113 ? -2.164 7.386 14.543 1.00 85.81 113 GLN A CA 1
ATOM 892 C C . GLN A 1 113 ? -2.366 6.594 15.838 1.00 85.81 113 GLN A C 1
ATOM 894 O O . GLN A 1 113 ? -2.700 7.196 16.858 1.00 85.81 113 GLN A O 1
ATOM 899 N N . PHE A 1 114 ? -2.207 5.268 15.804 1.00 83.38 114 PHE A N 1
ATOM 900 C CA . PHE A 1 114 ? -2.316 4.441 16.996 1.00 83.38 114 PHE A CA 1
ATOM 901 C C . PHE A 1 114 ? -1.033 4.527 17.834 1.00 83.38 114 PHE A C 1
ATOM 903 O O . PHE A 1 114 ? 0.067 4.574 17.273 1.00 83.38 114 PHE A O 1
ATOM 910 N N . PRO A 1 115 ? -1.152 4.553 19.173 1.00 80.88 115 PRO A N 1
ATOM 911 C CA . PRO A 1 115 ? 0.005 4.474 20.049 1.00 80.88 115 PRO A CA 1
ATOM 912 C C . PRO A 1 115 ? 0.627 3.082 19.910 1.00 80.88 115 PRO A C 1
ATOM 914 O O . PRO A 1 115 ? -0.005 2.074 20.211 1.00 80.88 115 PRO A O 1
ATOM 917 N N . LEU A 1 116 ? 1.860 3.028 19.416 1.00 80.38 116 LEU A N 1
ATOM 918 C CA . LEU A 1 116 ? 2.606 1.780 19.292 1.00 80.38 116 LEU A CA 1
ATOM 919 C C . LEU A 1 116 ? 3.311 1.495 20.612 1.00 80.38 116 LEU A C 1
ATOM 921 O O . LEU A 1 116 ? 3.954 2.385 21.175 1.00 80.38 116 LEU A O 1
ATOM 925 N N . THR A 1 117 ? 3.184 0.261 21.088 1.00 78.62 117 THR A N 1
ATOM 926 C CA . THR A 1 117 ? 3.899 -0.205 22.272 1.00 78.62 117 THR A CA 1
ATOM 927 C C . THR A 1 117 ? 5.401 -0.260 22.007 1.00 78.62 117 THR A C 1
ATOM 929 O O . THR A 1 117 ? 5.866 -0.356 20.863 1.00 78.62 117 THR A O 1
ATOM 932 N N . GLU A 1 118 ? 6.174 -0.153 23.078 1.00 81.38 118 GLU A N 1
ATOM 933 C CA . GLU A 1 118 ? 7.606 -0.424 23.037 1.00 81.38 118 GLU A CA 1
ATOM 934 C C . GLU A 1 118 ? 7.826 -1.941 23.017 1.00 81.38 118 GLU A C 1
ATOM 936 O O . GLU A 1 118 ? 7.005 -2.710 23.521 1.00 81.38 118 GLU A O 1
ATOM 941 N N . ASP A 1 119 ? 8.880 -2.383 22.339 1.00 78.88 119 ASP A N 1
ATOM 942 C CA . ASP A 1 119 ? 9.344 -3.762 22.428 1.00 78.88 119 ASP A CA 1
ATOM 943 C C . ASP A 1 119 ? 10.052 -4.019 23.770 1.00 78.88 119 ASP A C 1
ATOM 945 O O . ASP A 1 119 ? 10.316 -3.094 24.542 1.00 78.88 119 ASP A O 1
ATOM 949 N N . ASP A 1 120 ? 10.410 -5.277 24.032 1.00 76.94 120 ASP A N 1
ATOM 950 C CA . ASP A 1 120 ? 11.099 -5.694 25.264 1.00 76.94 120 ASP A CA 1
ATOM 951 C C . ASP A 1 120 ? 12.478 -5.024 25.451 1.00 76.94 120 ASP A C 1
ATOM 953 O O . ASP A 1 120 ? 13.101 -5.139 26.505 1.00 76.94 120 ASP A O 1
ATOM 957 N N . LYS A 1 121 ? 12.973 -4.315 24.427 1.00 80.94 121 LYS A N 1
ATOM 958 C CA . LYS A 1 121 ? 14.234 -3.564 24.414 1.00 80.94 121 LYS A CA 1
ATOM 959 C C . LYS A 1 121 ? 14.008 -2.046 24.497 1.00 80.94 121 LYS A C 1
ATOM 961 O O . LYS A 1 121 ? 14.954 -1.284 24.296 1.00 80.94 121 LYS A O 1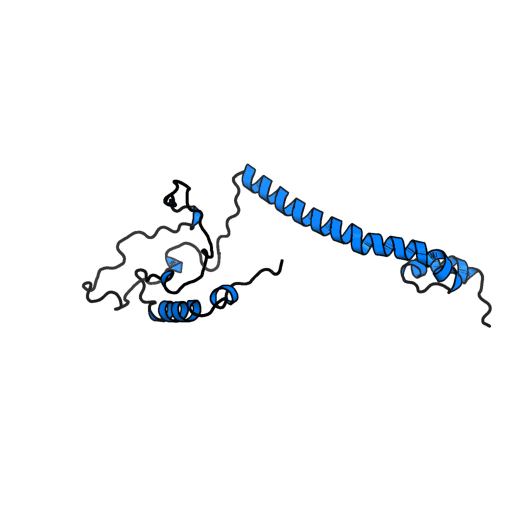
ATOM 966 N N . GLY A 1 122 ? 12.780 -1.596 24.774 1.00 78.62 122 GLY A N 1
ATOM 967 C CA . GLY A 1 122 ? 12.413 -0.182 24.905 1.00 78.62 122 GLY A CA 1
ATOM 968 C C . GLY A 1 122 ? 12.337 0.580 23.576 1.00 78.62 122 GLY A C 1
ATOM 969 O O . GLY A 1 122 ? 12.319 1.811 23.554 1.00 78.62 122 GLY A O 1
ATOM 970 N N . LYS A 1 123 ? 12.323 -0.110 22.431 1.00 79.31 123 LYS A N 1
ATOM 971 C CA . LYS A 1 123 ? 12.208 0.514 21.110 1.00 79.31 123 LYS A CA 1
ATOM 972 C C . LYS A 1 123 ? 10.747 0.541 20.684 1.00 79.31 123 LYS A C 1
ATOM 974 O O . LYS A 1 123 ? 10.077 -0.485 20.616 1.00 79.31 123 LYS A O 1
ATOM 979 N N . LYS A 1 124 ? 10.257 1.723 20.305 1.00 75.69 124 LYS A N 1
ATOM 980 C CA . LYS A 1 124 ? 8.906 1.874 19.745 1.00 75.69 124 LYS A CA 1
ATOM 981 C C . LYS A 1 124 ? 8.735 0.990 18.515 1.00 75.69 124 LYS A C 1
ATOM 983 O O . LYS A 1 124 ? 9.478 1.138 17.533 1.00 75.69 124 LYS A O 1
ATOM 988 N N . ARG A 1 125 ? 7.727 0.115 18.554 1.00 78.88 125 ARG A N 1
ATOM 989 C CA . ARG A 1 125 ? 7.294 -0.630 17.373 1.00 78.88 125 ARG A CA 1
ATOM 990 C C . ARG A 1 125 ? 6.887 0.360 16.284 1.00 78.88 125 ARG A C 1
ATOM 992 O O . ARG A 1 125 ? 6.496 1.494 16.561 1.00 78.88 125 ARG A O 1
ATOM 999 N N . LYS A 1 126 ? 7.037 -0.046 15.026 1.00 82.50 126 LYS A N 1
ATOM 1000 C CA . LYS A 1 126 ? 6.590 0.721 13.858 1.00 82.50 126 LYS A CA 1
ATOM 1001 C C . LYS A 1 126 ? 5.433 -0.031 13.221 1.00 82.50 126 LYS A C 1
ATOM 1003 O O . LYS A 1 126 ? 5.437 -1.254 13.230 1.00 82.50 126 LYS A O 1
ATOM 1008 N N . VAL A 1 127 ? 4.468 0.692 12.657 1.00 85.75 127 VAL A N 1
ATOM 1009 C CA . VAL A 1 127 ? 3.430 0.065 11.830 1.00 85.75 127 VAL A CA 1
ATOM 1010 C C . VAL A 1 127 ? 4.108 -0.596 10.636 1.00 85.75 127 VAL A C 1
ATOM 1012 O O . VAL A 1 127 ? 4.893 0.050 9.936 1.00 85.75 127 VAL A O 1
ATOM 1015 N N . GLN A 1 128 ? 3.787 -1.862 10.406 1.00 86.25 128 GLN A N 1
ATOM 1016 C CA . GLN A 1 128 ? 4.243 -2.641 9.265 1.00 86.25 128 GLN A CA 1
ATOM 1017 C C . GLN A 1 128 ? 3.019 -3.184 8.523 1.00 86.25 128 GLN A C 1
ATOM 1019 O O . GLN A 1 128 ? 1.978 -3.404 9.135 1.00 86.25 128 GLN A O 1
ATOM 1024 N N . LEU A 1 129 ? 3.131 -3.329 7.199 1.00 86.25 129 LEU A N 1
ATOM 1025 C CA . LEU A 1 129 ? 2.083 -3.960 6.388 1.00 86.25 129 LEU A CA 1
ATOM 1026 C C . LEU A 1 129 ? 2.136 -5.488 6.518 1.00 86.25 129 LEU A C 1
ATOM 1028 O O . LEU A 1 129 ? 1.097 -6.120 6.631 1.00 86.25 129 LEU A O 1
ATOM 1032 N N . PHE A 1 130 ? 3.352 -6.036 6.540 1.00 87.69 130 PHE A N 1
ATOM 1033 C CA . PHE A 1 130 ? 3.659 -7.427 6.858 1.00 87.69 130 PHE A CA 1
ATOM 1034 C C . PHE A 1 130 ? 4.715 -7.427 7.963 1.00 87.69 130 PHE A C 1
ATOM 1036 O O . PHE A 1 130 ? 5.593 -6.554 7.952 1.00 87.69 130 PHE A O 1
ATOM 1043 N N . GLY A 1 131 ? 4.584 -8.341 8.924 1.00 83.81 131 GLY A N 1
ATOM 1044 C CA . GLY A 1 131 ? 5.561 -8.546 9.989 1.00 83.81 131 GLY A CA 1
ATOM 1045 C C . GLY A 1 131 ? 6.823 -9.231 9.469 1.00 83.81 131 GLY A C 1
ATOM 1046 O O . GLY A 1 131 ? 7.260 -8.973 8.346 1.00 83.81 131 GLY A O 1
ATOM 1047 N N . ASP A 1 132 ? 7.414 -10.084 10.301 1.00 84.44 132 ASP A N 1
ATOM 1048 C CA . ASP A 1 132 ? 8.507 -10.952 9.856 1.00 84.44 132 ASP A CA 1
ATOM 1049 C C . ASP A 1 132 ? 7.979 -12.051 8.919 1.00 84.44 132 ASP A C 1
ATOM 1051 O O . ASP A 1 132 ? 8.576 -12.277 7.872 1.00 84.44 132 ASP A O 1
ATOM 1055 N N . ASP A 1 133 ? 6.807 -12.611 9.241 1.00 87.25 133 ASP A N 1
ATOM 1056 C CA . ASP A 1 133 ? 6.060 -13.581 8.436 1.00 87.25 133 ASP A CA 1
ATOM 1057 C C . ASP A 1 133 ? 4.571 -13.189 8.373 1.00 87.25 133 ASP A C 1
ATOM 1059 O O . ASP A 1 133 ? 4.125 -12.284 9.089 1.00 87.25 133 ASP A O 1
ATOM 1063 N N . VAL A 1 134 ? 3.812 -13.853 7.497 1.00 91.06 134 VAL A N 1
ATOM 1064 C CA . VAL A 1 134 ? 2.345 -13.783 7.449 1.00 91.06 134 VAL A CA 1
ATOM 1065 C C . VAL A 1 134 ? 1.795 -15.103 7.964 1.00 91.06 134 VAL A C 1
ATOM 1067 O O . VAL A 1 134 ? 2.060 -16.145 7.373 1.00 91.06 134 VAL A O 1
ATOM 1070 N N . ASP A 1 135 ? 1.038 -15.058 9.056 1.00 92.69 135 ASP A N 1
ATOM 1071 C CA . ASP A 1 135 ? 0.569 -16.256 9.751 1.00 92.69 135 ASP A CA 1
ATOM 1072 C C . ASP A 1 135 ? -0.935 -16.177 10.035 1.00 92.69 135 ASP A C 1
ATOM 1074 O O . ASP A 1 135 ? -1.504 -15.100 10.223 1.00 92.69 135 ASP A O 1
ATOM 1078 N N . SER A 1 136 ? -1.610 -17.325 10.096 1.00 93.12 136 SER A N 1
ATOM 1079 C CA . SER A 1 136 ? -3.031 -17.383 10.448 1.00 93.12 136 SER A CA 1
ATOM 1080 C C . SER A 1 136 ? -3.330 -16.792 11.836 1.00 93.12 136 SER A C 1
ATOM 1082 O O . SER A 1 136 ? -4.422 -16.265 12.054 1.00 93.12 136 SER A O 1
ATOM 1084 N N . ARG A 1 137 ? -2.349 -16.780 12.750 1.00 92.31 137 ARG A N 1
ATOM 1085 C CA . ARG A 1 137 ? -2.403 -16.110 14.064 1.00 92.31 137 ARG A CA 1
ATOM 1086 C C . ARG A 1 137 ? -2.502 -14.585 13.987 1.00 92.31 137 ARG A C 1
ATOM 1088 O O . ARG A 1 137 ? -2.890 -13.971 14.980 1.00 92.31 137 ARG A O 1
ATOM 1095 N N . ASP A 1 138 ? -2.185 -13.974 12.847 1.00 91.00 138 ASP A N 1
ATOM 1096 C CA . ASP A 1 138 ? -2.338 -12.527 12.647 1.00 91.00 138 ASP A CA 1
ATOM 1097 C C . ASP A 1 138 ? -3.814 -12.115 12.480 1.00 91.00 138 ASP A C 1
ATOM 1099 O O . ASP A 1 138 ? -4.147 -10.926 12.515 1.00 91.00 138 ASP A O 1
ATOM 1103 N N . ILE A 1 139 ? -4.718 -13.085 12.305 1.00 92.31 139 ILE A N 1
ATOM 1104 C CA . ILE A 1 139 ? -6.130 -12.862 11.997 1.00 92.31 139 ILE A CA 1
ATOM 1105 C C . ILE A 1 139 ? -6.973 -13.056 13.257 1.00 92.31 139 ILE A C 1
ATOM 1107 O O . ILE A 1 139 ? -7.234 -14.170 13.706 1.00 92.31 139 ILE A O 1
ATOM 1111 N N . CYS A 1 140 ? -7.464 -11.942 13.796 1.00 89.38 140 CYS A N 1
ATOM 1112 C CA . CYS A 1 140 ? -8.335 -11.912 14.968 1.00 89.38 140 CYS A CA 1
ATOM 1113 C C . CYS A 1 140 ? -9.702 -11.328 14.594 1.00 89.38 140 CYS A C 1
ATOM 1115 O O . CYS A 1 140 ? -9.775 -10.213 14.075 1.00 89.38 140 CYS A O 1
ATOM 1117 N N . GLN A 1 141 ? -10.789 -12.052 14.885 1.00 86.12 141 GLN A N 1
ATOM 1118 C CA . GLN A 1 141 ? -12.145 -11.583 14.586 1.00 86.12 141 GLN A CA 1
ATOM 1119 C C . GLN A 1 141 ? -12.523 -10.361 15.432 1.00 86.12 141 GLN A C 1
ATOM 1121 O O . GLN A 1 141 ? -12.336 -10.334 16.651 1.00 86.12 141 GLN A O 1
ATOM 1126 N N . GLY A 1 142 ? -13.058 -9.342 14.757 1.00 84.88 142 GLY A N 1
ATOM 1127 C CA . GLY A 1 142 ? -13.615 -8.147 15.382 1.00 84.88 142 GLY A CA 1
ATOM 1128 C C . GLY A 1 142 ? -15.076 -8.326 15.802 1.00 84.88 142 GLY A C 1
ATOM 1129 O O . GLY A 1 142 ? -15.578 -9.432 15.962 1.00 84.88 142 GLY A O 1
ATOM 1130 N N . GLY A 1 143 ? -15.795 -7.216 15.966 1.00 77.31 143 GLY A N 1
ATOM 1131 C CA . GLY A 1 143 ? -17.231 -7.234 16.274 1.00 77.31 143 GLY A CA 1
ATOM 1132 C C . GLY A 1 143 ? -18.140 -7.373 15.049 1.00 77.31 143 GLY A C 1
ATOM 1133 O O . GLY A 1 143 ? -19.218 -6.793 15.062 1.00 77.31 143 GLY A O 1
ATOM 1134 N N . LEU A 1 144 ? -17.692 -8.057 13.995 1.00 80.12 144 LEU A N 1
ATOM 1135 C CA . LEU A 1 144 ? -18.437 -8.260 12.750 1.00 80.12 144 LEU A CA 1
ATOM 1136 C C . LEU A 1 144 ? -18.597 -9.767 12.483 1.00 80.12 144 LEU A C 1
ATOM 1138 O O . LEU A 1 144 ? -17.723 -10.569 12.818 1.00 80.12 144 LEU A O 1
ATOM 1142 N N . GLY A 1 145 ? -19.726 -10.166 11.907 1.00 81.12 145 GLY A N 1
ATOM 1143 C CA . GLY A 1 145 ? -20.088 -11.538 11.541 1.00 81.12 145 GLY A CA 1
ATOM 1144 C C . GLY A 1 145 ? -19.457 -12.016 10.233 1.00 81.12 145 GLY A C 1
ATOM 1145 O O . GLY A 1 145 ? -20.092 -12.715 9.445 1.00 81.12 145 GLY A O 1
ATOM 1146 N N . ASP A 1 146 ? -18.204 -11.653 9.987 1.00 85.31 146 ASP A N 1
ATOM 1147 C CA . ASP A 1 146 ? -17.425 -11.985 8.793 1.00 85.31 146 ASP A CA 1
ATOM 1148 C C . ASP A 1 146 ? -16.493 -13.191 9.008 1.00 85.31 146 ASP A C 1
ATOM 1150 O O . ASP A 1 146 ? -15.510 -13.374 8.292 1.00 85.31 146 ASP A O 1
ATOM 1154 N N . CYS A 1 147 ? -16.815 -14.066 9.967 1.00 90.62 147 CYS A N 1
ATOM 1155 C CA . CYS A 1 147 ? -16.001 -15.236 10.314 1.00 90.62 147 CYS A CA 1
ATOM 1156 C C . CYS A 1 147 ? -15.689 -16.146 9.113 1.00 90.62 147 CYS A C 1
ATOM 1158 O O . CYS A 1 147 ? -14.595 -16.700 9.025 1.00 90.62 147 CYS A O 1
ATOM 1160 N N . TRP A 1 148 ? -16.617 -16.268 8.162 1.00 93.94 148 TRP A N 1
ATOM 1161 C CA . TRP A 1 148 ? -16.430 -17.021 6.920 1.00 93.94 148 TRP A CA 1
ATOM 1162 C C . TRP A 1 148 ? -15.319 -16.428 6.040 1.00 93.94 148 TRP A C 1
ATOM 1164 O O . TRP A 1 148 ? -14.546 -17.171 5.437 1.00 93.94 148 TRP A O 1
ATOM 1174 N N . LEU A 1 149 ? -15.205 -15.098 5.993 1.00 93.44 149 LEU A N 1
ATOM 1175 C CA . LEU A 1 149 ? -14.163 -14.393 5.254 1.00 93.44 149 LEU A CA 1
ATOM 1176 C C . LEU A 1 149 ? -12.820 -14.531 5.973 1.00 93.44 149 LEU A C 1
ATOM 1178 O O . LEU A 1 149 ? -11.816 -14.849 5.341 1.00 93.44 149 LEU A O 1
ATOM 1182 N N . LEU A 1 150 ? -12.807 -14.352 7.295 1.00 93.50 150 LEU A N 1
ATOM 1183 C CA . LEU A 1 150 ? -11.594 -14.492 8.103 1.00 93.50 150 LEU A CA 1
ATOM 1184 C C . LEU A 1 150 ? -11.021 -15.911 8.037 1.00 93.50 150 LEU A C 1
ATOM 1186 O O . LEU A 1 150 ? -9.811 -16.064 7.902 1.00 93.50 150 LEU A O 1
ATOM 1190 N N . ALA A 1 151 ? -11.874 -16.940 8.049 1.00 94.69 151 ALA A N 1
ATOM 1191 C CA . ALA A 1 151 ? -11.451 -18.328 7.873 1.00 94.69 151 ALA A CA 1
ATOM 1192 C C . ALA A 1 151 ? -10.787 -18.554 6.504 1.00 94.69 151 ALA A C 1
ATOM 1194 O O . ALA A 1 151 ? -9.741 -19.194 6.424 1.00 94.69 151 ALA A O 1
ATOM 1195 N N . ALA A 1 152 ? -11.343 -17.980 5.432 1.00 95.62 152 ALA A N 1
ATOM 1196 C CA . ALA A 1 152 ? -10.743 -18.059 4.102 1.00 95.62 152 ALA A CA 1
ATOM 1197 C C . ALA A 1 152 ? -9.376 -17.352 4.035 1.00 95.62 152 ALA A C 1
ATOM 1199 O O . ALA A 1 152 ? -8.437 -17.892 3.449 1.00 95.62 152 ALA A O 1
ATOM 1200 N N . ILE A 1 153 ? -9.242 -16.176 4.660 1.00 95.25 153 ILE A N 1
ATOM 1201 C CA . ILE A 1 153 ? -7.965 -15.446 4.737 1.00 95.25 153 ILE A CA 1
ATOM 1202 C C . ILE A 1 153 ? -6.945 -16.236 5.572 1.00 95.25 153 ILE A C 1
ATOM 1204 O O . ILE A 1 153 ? -5.782 -16.309 5.186 1.00 95.25 153 ILE A O 1
ATOM 1208 N N . ALA A 1 154 ? -7.368 -16.890 6.657 1.00 95.69 154 ALA A N 1
ATOM 1209 C CA . ALA A 1 154 ? -6.499 -17.730 7.480 1.00 95.69 154 ALA A CA 1
ATOM 1210 C C . ALA A 1 154 ? -5.957 -18.934 6.706 1.00 95.69 154 ALA A C 1
ATOM 1212 O O . ALA A 1 154 ? -4.754 -19.170 6.718 1.00 95.69 154 ALA A O 1
ATOM 1213 N N . CYS A 1 155 ? -6.801 -19.635 5.942 1.00 95.88 155 CYS A N 1
ATOM 1214 C CA . CYS A 1 155 ? -6.334 -20.698 5.049 1.00 95.88 155 CYS A CA 1
ATOM 1215 C C . CYS A 1 155 ? -5.358 -20.183 3.977 1.00 95.88 155 CYS A C 1
ATOM 1217 O O . CYS A 1 155 ? -4.454 -20.909 3.561 1.00 95.88 155 CYS A O 1
ATOM 1219 N N . LEU A 1 156 ? -5.532 -18.941 3.516 1.00 95.25 156 LEU A N 1
ATOM 1220 C CA . LEU A 1 156 ? -4.637 -18.325 2.540 1.00 95.25 156 LEU A CA 1
ATOM 1221 C C . LEU A 1 156 ? -3.274 -17.963 3.155 1.00 95.25 156 LEU A C 1
ATOM 1223 O O . LEU A 1 156 ? -2.266 -18.081 2.466 1.00 95.25 156 LEU A O 1
ATOM 1227 N N . ALA A 1 157 ? -3.233 -17.578 4.434 1.00 94.88 157 ALA A N 1
ATOM 1228 C CA . ALA A 1 157 ? -2.002 -17.267 5.165 1.00 94.88 157 ALA A CA 1
ATOM 1229 C C . ALA A 1 157 ? -1.097 -18.494 5.385 1.00 94.88 157 ALA A C 1
ATOM 1231 O O . ALA A 1 157 ? 0.116 -18.345 5.436 1.00 94.88 157 ALA A O 1
ATOM 1232 N N . GLU A 1 158 ? -1.656 -19.709 5.417 1.00 93.81 158 GLU A N 1
ATOM 1233 C CA . GLU A 1 158 ? -0.875 -20.961 5.494 1.00 93.81 158 GLU A CA 1
ATOM 1234 C C . GLU A 1 158 ? -0.044 -21.248 4.223 1.00 93.81 158 GLU A C 1
ATOM 1236 O O . GLU A 1 158 ? 0.757 -22.182 4.190 1.00 93.81 158 GLU A O 1
ATOM 1241 N N . HIS A 1 159 ? -0.239 -20.472 3.150 1.00 93.56 159 HIS A N 1
ATOM 1242 C CA . HIS A 1 159 ? 0.483 -20.619 1.890 1.00 93.56 159 HIS A CA 1
ATOM 1243 C C . HIS A 1 159 ? 1.446 -19.444 1.686 1.00 93.56 159 HIS A C 1
ATOM 1245 O O . HIS A 1 159 ? 1.023 -18.315 1.425 1.00 93.56 159 HIS A O 1
ATOM 1251 N N . GLU A 1 160 ? 2.752 -19.722 1.740 1.00 91.06 160 GLU A N 1
ATOM 1252 C CA . GLU A 1 160 ? 3.806 -18.709 1.613 1.00 91.06 160 GLU A CA 1
ATOM 1253 C C . GLU A 1 160 ? 3.637 -17.863 0.336 1.00 91.06 160 GLU A C 1
ATOM 1255 O O . GLU A 1 160 ? 3.534 -18.383 -0.781 1.00 91.06 160 GLU A O 1
ATOM 1260 N N . GLY A 1 161 ? 3.602 -16.536 0.484 1.00 88.81 161 GLY A N 1
ATOM 1261 C CA . GLY A 1 161 ? 3.503 -15.603 -0.637 1.00 88.81 161 GLY A CA 1
ATOM 1262 C C . GLY A 1 161 ? 2.094 -15.407 -1.212 1.00 88.81 161 GLY A C 1
ATOM 1263 O O . GLY A 1 161 ? 1.925 -14.558 -2.099 1.00 88.81 161 GLY A O 1
ATOM 1264 N N . ALA A 1 162 ? 1.088 -16.176 -0.776 1.00 93.06 162 ALA A N 1
ATOM 1265 C CA . ALA A 1 162 ? -0.267 -16.088 -1.317 1.00 93.06 162 ALA A CA 1
ATOM 1266 C C . ALA A 1 162 ? -0.972 -14.790 -0.912 1.00 93.06 162 ALA A C 1
ATOM 1268 O O . ALA A 1 162 ? -1.567 -14.127 -1.765 1.00 93.06 162 ALA A O 1
ATOM 1269 N N . ILE A 1 163 ? -0.852 -14.377 0.353 1.00 92.50 163 ILE A N 1
ATOM 1270 C CA . ILE A 1 163 ? -1.403 -13.103 0.833 1.00 92.50 163 ILE A CA 1
ATOM 1271 C C . ILE A 1 163 ? -0.735 -11.934 0.100 1.00 92.50 163 ILE A C 1
ATOM 1273 O O . ILE A 1 163 ? -1.413 -11.047 -0.414 1.00 92.50 163 ILE A O 1
ATOM 1277 N N . GLU A 1 164 ? 0.585 -11.955 -0.058 1.00 90.38 164 GLU A N 1
ATOM 1278 C CA . GLU A 1 164 ? 1.360 -10.919 -0.744 1.00 90.38 164 GLU A CA 1
ATOM 1279 C C . GLU A 1 164 ? 1.059 -10.846 -2.245 1.00 90.38 164 GLU A C 1
ATOM 1281 O O . GLU A 1 164 ? 1.249 -9.795 -2.865 1.00 90.38 164 GLU A O 1
ATOM 1286 N N . ALA A 1 165 ? 0.595 -11.944 -2.847 1.00 89.62 165 ALA A N 1
ATOM 1287 C CA . ALA A 1 165 ? 0.162 -11.984 -4.239 1.00 89.62 165 ALA A CA 1
ATOM 1288 C C . ALA A 1 165 ? -1.186 -11.281 -4.472 1.00 89.62 165 ALA A C 1
ATOM 1290 O O . ALA A 1 165 ? -1.412 -10.791 -5.580 1.00 89.62 165 ALA A O 1
ATOM 1291 N N . VAL A 1 166 ? -2.044 -11.171 -3.449 1.00 89.81 166 VAL A N 1
ATOM 1292 C CA . VAL A 1 166 ? -3.302 -10.402 -3.524 1.00 89.81 166 VAL A CA 1
ATOM 1293 C C . VAL A 1 166 ? -3.019 -8.905 -3.690 1.00 89.81 166 VAL A C 1
ATOM 1295 O O . VAL A 1 166 ? -3.768 -8.181 -4.350 1.00 89.81 166 VAL A O 1
ATOM 1298 N N . PHE A 1 167 ? -1.900 -8.423 -3.150 1.00 86.50 167 PHE A N 1
ATOM 1299 C CA . PHE A 1 167 ? -1.489 -7.033 -3.297 1.00 86.50 167 PHE A CA 1
ATOM 1300 C C . PHE A 1 167 ? -0.761 -6.806 -4.627 1.00 86.50 167 PHE A C 1
ATOM 1302 O O . PHE A 1 167 ? 0.120 -7.567 -5.035 1.00 86.50 167 PHE A O 1
ATOM 1309 N N . ARG A 1 168 ? -1.043 -5.676 -5.293 1.00 80.44 168 ARG A N 1
ATOM 1310 C CA . ARG A 1 168 ? -0.229 -5.226 -6.435 1.00 80.44 168 ARG A CA 1
ATOM 1311 C C . ARG A 1 168 ? 1.195 -4.928 -5.965 1.00 80.44 168 ARG A C 1
ATOM 1313 O O . ARG A 1 168 ? 1.494 -3.824 -5.512 1.00 80.44 168 ARG A O 1
ATOM 1320 N N . ARG A 1 169 ? 2.106 -5.883 -6.158 1.00 62.75 169 ARG A N 1
ATOM 1321 C CA . ARG A 1 169 ? 3.545 -5.638 -6.042 1.00 62.75 169 ARG A CA 1
ATOM 1322 C C . ARG A 1 169 ? 3.978 -4.691 -7.160 1.00 62.75 169 ARG A C 1
ATOM 1324 O O . ARG A 1 169 ? 3.932 -5.039 -8.340 1.00 62.75 169 ARG A O 1
ATOM 1331 N N . GLN A 1 170 ? 4.417 -3.482 -6.808 1.00 48.41 170 GLN A N 1
ATOM 1332 C CA . GLN A 1 170 ? 5.207 -2.678 -7.739 1.00 48.41 170 GLN A CA 1
ATOM 1333 C C . GLN A 1 170 ? 6.512 -3.440 -8.007 1.00 48.41 170 GLN A C 1
ATOM 1335 O O . GLN A 1 170 ? 7.353 -3.552 -7.116 1.00 48.41 170 GLN A O 1
ATOM 1340 N N . ARG A 1 171 ? 6.678 -3.987 -9.222 1.00 41.00 171 ARG A N 1
ATOM 1341 C CA . ARG A 1 171 ? 8.001 -4.416 -9.702 1.00 41.00 171 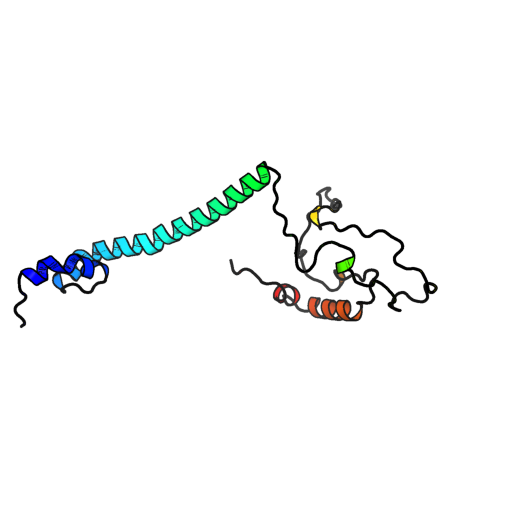ARG A CA 1
ATOM 1342 C C . ARG A 1 171 ? 8.925 -3.198 -9.612 1.00 41.00 171 ARG A C 1
ATOM 1344 O O . ARG A 1 171 ? 8.605 -2.159 -10.189 1.00 41.00 171 ARG A O 1
ATOM 1351 N N . ARG A 1 172 ? 9.980 -3.318 -8.805 1.00 36.03 172 ARG A N 1
ATOM 1352 C CA . ARG A 1 172 ? 11.016 -2.290 -8.640 1.00 36.03 172 ARG A CA 1
ATOM 1353 C C . ARG A 1 172 ? 11.803 -2.073 -9.924 1.00 36.03 172 ARG A C 1
ATOM 1355 O O . ARG A 1 172 ? 11.993 -3.068 -10.654 1.00 36.03 172 ARG A O 1
#

InterPro domains:
  IPR000169 Cysteine peptidase, cysteine active site [PS00139] (141-152)
  IPR001300 Peptidase C2, calpain, catalytic domain [PF00648] (72-170)
  IPR001300 Peptidase C2, calpain, catalytic domain [PS50203] (71-172)
  IPR022684 Peptidase C2, calpain family [PTHR10183] (63-167)
  IPR038765 Papain-like cysteine peptidase superfamily [SSF54001] (70-170)

Mean predicted aligned error: 16.18 Å

Secondary structure (DSSP, 8-state):
-----HHHHHTTHHHHTTT-S-HHHHHHHHHHHHHHHHIIIIIIHHHHHHHHHHHHHHHHHHHHHTT-------SSS-SSHHHH------TTSTT--TT----SPP----GGGSPPPBPTTSPBP---SS-SS--GGG----SSS-HHHHHHHHHHHTSTTHHHHHS-----

pLDDT: mean 75.3, std 15.61, range [36.03, 95.88]

Organism: NCBI:txid2562239